Protein AF-A0A974P5A6-F1 (afdb_monomer_lite)

Organism: NCBI:txid2803784

Radius of gyration: 13.39 Å; chains: 1; bounding box: 30×19×35 Å

Secondary structure (DSSP, 8-state):
-GGGGGSSS--HHHHHHHHHHHHHTHHHHHHHHHSTTHHHHHHHHHHHHHHHHTT-TT-S-HHHHHHHHHHHHHHHHHHHHTTSS---HHHHHHHHHHHHHHHH-

pLDDT: mean 82.96, std 11.35, range [49.47, 93.5]

Structure (mmCIF, N/CA/C/O backbone):
data_AF-A0A974P5A6-F1
#
_entry.id   AF-A0A974P5A6-F1
#
loop_
_atom_site.group_PDB
_atom_site.id
_atom_site.type_symbol
_atom_site.label_atom_id
_atom_site.label_alt_id
_atom_site.label_comp_id
_atom_site.label_asym_id
_atom_site.label_entity_id
_atom_site.label_seq_id
_atom_site.pdbx_PDB_ins_code
_atom_site.Cartn_x
_atom_site.Cartn_y
_atom_site.Cartn_z
_atom_site.occupancy
_atom_site.B_iso_or_equiv
_atom_site.auth_seq_id
_atom_site.auth_comp_id
_atom_site.auth_asym_id
_atom_site.auth_atom_id
_atom_site.pdbx_PDB_model_num
ATOM 1 N N . MET A 1 1 ? -2.642 -9.636 -4.533 1.00 56.69 1 MET A N 1
ATOM 2 C CA . MET A 1 1 ? -3.756 -8.785 -4.070 1.00 56.69 1 MET A CA 1
ATOM 3 C C . MET A 1 1 ? -3.442 -7.312 -4.267 1.00 56.69 1 MET A C 1
ATOM 5 O O . MET A 1 1 ? -3.904 -6.779 -5.255 1.00 56.69 1 MET A O 1
ATOM 9 N N . LEU A 1 2 ? -2.609 -6.656 -3.448 1.00 56.56 2 LEU A N 1
ATOM 10 C CA . LEU A 1 2 ? -2.243 -5.245 -3.701 1.00 56.56 2 LEU A CA 1
ATOM 11 C C . LEU A 1 2 ? -1.284 -5.082 -4.897 1.00 56.56 2 LEU A C 1
ATOM 13 O O . LEU A 1 2 ? -1.398 -4.149 -5.679 1.00 56.56 2 LEU A O 1
ATOM 17 N N . ALA A 1 3 ? -0.382 -6.045 -5.096 1.00 56.81 3 ALA A N 1
ATOM 18 C CA . ALA A 1 3 ? 0.516 -6.059 -6.249 1.00 56.81 3 ALA A CA 1
ATOM 19 C C . ALA A 1 3 ? -0.207 -6.303 -7.592 1.00 56.81 3 ALA A C 1
ATOM 21 O O . ALA A 1 3 ? 0.360 -6.023 -8.642 1.00 56.81 3 ALA A O 1
ATOM 22 N N . ASP A 1 4 ? -1.449 -6.805 -7.580 1.00 61.81 4 ASP A N 1
ATOM 23 C CA . ASP A 1 4 ? -2.224 -7.042 -8.810 1.00 61.81 4 ASP A CA 1
ATOM 24 C C . ASP A 1 4 ? -2.744 -5.734 -9.429 1.00 61.81 4 ASP A C 1
ATOM 26 O O . ASP A 1 4 ? -3.132 -5.728 -10.591 1.00 61.81 4 ASP A O 1
ATOM 30 N N . MET A 1 5 ? -2.623 -4.608 -8.712 1.00 60.00 5 MET A N 1
ATOM 31 C CA . MET A 1 5 ? -2.923 -3.257 -9.204 1.00 60.00 5 MET A CA 1
ATOM 32 C C . MET A 1 5 ? -1.985 -2.761 -10.322 1.00 60.00 5 MET A C 1
ATOM 34 O O . MET A 1 5 ? -2.035 -1.594 -10.692 1.00 60.00 5 MET A O 1
ATOM 38 N N . LEU A 1 6 ? -1.125 -3.615 -10.873 1.00 57.31 6 LEU A N 1
ATOM 39 C CA . LEU A 1 6 ? -0.202 -3.289 -11.962 1.00 57.31 6 LEU A CA 1
ATOM 40 C C . LEU A 1 6 ? -0.442 -4.153 -13.219 1.00 57.31 6 LEU A C 1
ATOM 42 O O . LEU A 1 6 ? 0.362 -4.101 -14.144 1.00 57.31 6 LEU A O 1
ATOM 46 N N . GLY A 1 7 ? -1.484 -4.986 -13.285 1.00 54.09 7 GLY A N 1
ATOM 47 C CA . GLY A 1 7 ? -1.743 -5.859 -14.445 1.00 54.09 7 GLY A CA 1
ATOM 48 C C . GLY A 1 7 ? -2.982 -5.439 -15.246 1.00 54.09 7 GLY A C 1
ATOM 49 O O . GLY A 1 7 ? -3.925 -4.983 -14.630 1.00 54.09 7 GLY A O 1
ATOM 50 N N . PRO A 1 8 ? -3.057 -5.657 -16.574 1.00 49.47 8 PRO A N 1
ATOM 51 C CA . PRO A 1 8 ? -4.178 -5.216 -17.427 1.00 49.47 8 PRO A CA 1
ATOM 52 C C . PRO A 1 8 ? -5.542 -5.885 -17.146 1.00 49.47 8 PRO A C 1
ATOM 54 O O . PRO A 1 8 ? -6.543 -5.487 -17.731 1.00 49.47 8 PRO A O 1
ATOM 57 N N . GLN A 1 9 ? -5.601 -6.893 -16.268 1.00 49.97 9 GLN A N 1
ATOM 58 C CA . GLN A 1 9 ? -6.841 -7.508 -15.766 1.00 49.97 9 GLN A CA 1
ATOM 59 C C . GLN A 1 9 ? -7.142 -7.012 -14.343 1.00 49.97 9 GLN A C 1
ATOM 61 O O . GLN A 1 9 ? -7.272 -7.804 -13.408 1.00 49.97 9 GLN A O 1
ATOM 66 N N . HIS A 1 10 ? -7.180 -5.687 -14.173 1.00 58.28 10 HIS A N 1
ATOM 67 C CA . HIS A 1 10 ? -7.566 -5.041 -12.920 1.00 58.28 10 HIS A CA 1
ATOM 68 C C . HIS A 1 10 ? -8.980 -5.458 -12.518 1.00 58.28 10 HIS A C 1
ATOM 70 O O . HIS A 1 10 ? -9.937 -5.228 -13.251 1.00 58.28 10 HIS A O 1
ATOM 76 N N . ASP A 1 11 ? -9.096 -6.063 -11.340 1.00 68.12 11 ASP A N 1
ATOM 77 C CA . ASP A 1 11 ? -10.374 -6.415 -10.731 1.00 68.12 11 ASP A CA 1
ATOM 78 C C . ASP A 1 11 ? -10.609 -5.485 -9.534 1.00 68.12 11 ASP A C 1
ATOM 80 O O . ASP A 1 11 ? -10.219 -5.782 -8.399 1.00 68.12 11 ASP A O 1
ATOM 84 N N . ASP A 1 12 ? -11.184 -4.312 -9.806 1.00 70.75 12 ASP A N 1
ATOM 85 C CA . ASP A 1 12 ? -11.490 -3.298 -8.789 1.00 70.75 12 ASP A CA 1
ATOM 86 C C . ASP A 1 12 ? -12.425 -3.853 -7.702 1.00 70.75 12 ASP A C 1
ATOM 88 O O . ASP A 1 12 ? -12.291 -3.500 -6.528 1.00 70.75 12 ASP A O 1
ATOM 92 N N . ALA A 1 13 ? -13.294 -4.811 -8.050 1.00 78.69 13 ALA A N 1
ATOM 93 C CA . ALA A 1 13 ? -14.144 -5.504 -7.086 1.00 78.69 13 ALA A CA 1
ATOM 94 C C . ALA A 1 13 ? -13.318 -6.363 -6.117 1.00 78.69 13 ALA A C 1
ATOM 96 O O . ALA A 1 13 ? -13.606 -6.415 -4.919 1.00 78.69 13 ALA A O 1
ATOM 97 N N . ARG A 1 14 ? -12.237 -6.990 -6.593 1.00 80.62 14 ARG A N 1
ATOM 98 C CA . ARG A 1 14 ? -11.311 -7.732 -5.728 1.00 80.62 14 ARG A CA 1
ATOM 99 C C . ARG A 1 14 ? -10.514 -6.815 -4.806 1.00 80.62 14 ARG A C 1
ATOM 101 O O . ARG A 1 14 ? -10.266 -7.196 -3.662 1.00 80.62 14 ARG A O 1
ATOM 108 N N . LEU A 1 15 ? -10.091 -5.638 -5.274 1.00 81.88 15 LEU A N 1
ATOM 109 C CA . LEU A 1 15 ? -9.409 -4.660 -4.418 1.00 81.88 15 LEU A CA 1
ATOM 110 C C . LEU A 1 15 ? -10.348 -4.154 -3.319 1.00 81.88 15 LEU A C 1
ATOM 112 O O . LEU A 1 15 ? -9.959 -4.148 -2.150 1.00 81.88 15 LEU A O 1
ATOM 116 N N . LEU A 1 16 ? -11.583 -3.806 -3.684 1.00 86.12 16 LEU A N 1
ATOM 117 C CA . LEU A 1 16 ? -12.616 -3.401 -2.738 1.00 86.12 16 LEU A CA 1
ATOM 118 C C . LEU A 1 16 ? -12.861 -4.481 -1.678 1.00 86.12 16 LEU A C 1
ATOM 120 O O . LEU A 1 16 ? -12.752 -4.185 -0.493 1.00 86.12 16 LEU A O 1
ATOM 124 N N . ALA A 1 17 ? -13.071 -5.736 -2.085 1.00 85.56 17 ALA A N 1
ATOM 125 C CA . ALA A 1 17 ? -13.309 -6.845 -1.157 1.00 85.56 17 ALA A CA 1
ATOM 126 C C . ALA A 1 17 ? -12.166 -7.029 -0.139 1.00 85.56 17 ALA A C 1
ATOM 128 O O . ALA A 1 17 ? -12.390 -7.359 1.025 1.00 85.56 17 ALA A O 1
ATOM 129 N N . VAL A 1 18 ? -10.915 -6.790 -0.551 1.00 86.50 18 VAL A N 1
ATOM 130 C CA . VAL A 1 18 ? -9.754 -6.832 0.356 1.00 86.50 18 VAL A CA 1
ATOM 131 C C . VAL A 1 18 ? -9.777 -5.672 1.349 1.00 86.50 18 VAL A C 1
ATOM 133 O O . VAL A 1 18 ? -9.497 -5.865 2.533 1.00 86.50 18 VAL A O 1
ATOM 136 N N . VAL A 1 19 ? -10.098 -4.467 0.881 1.00 87.38 19 VAL A N 1
ATOM 137 C CA . VAL A 1 19 ? -10.185 -3.270 1.726 1.00 87.38 19 VAL A CA 1
ATOM 138 C C . VAL A 1 19 ? -11.338 -3.394 2.730 1.00 87.38 19 VAL A C 1
ATOM 140 O O . VAL A 1 19 ? -11.151 -3.099 3.912 1.00 87.38 19 VAL A O 1
ATOM 143 N N . GLU A 1 20 ? -12.490 -3.909 2.302 1.00 90.00 20 GLU A N 1
ATOM 144 C CA . GLU A 1 20 ? -13.631 -4.237 3.165 1.00 90.00 20 GLU A CA 1
ATOM 145 C C . GLU A 1 20 ? -13.251 -5.271 4.223 1.00 90.00 20 GLU A C 1
ATOM 147 O O . GLU A 1 20 ? -13.479 -5.047 5.412 1.00 90.00 20 GLU A O 1
ATOM 152 N N . HIS A 1 21 ? -12.557 -6.341 3.831 1.00 87.06 21 HIS A N 1
ATOM 153 C CA . HIS A 1 21 ? -12.086 -7.348 4.776 1.00 87.06 21 HIS A CA 1
ATOM 154 C C . HIS A 1 21 ? -11.163 -6.755 5.856 1.00 87.06 21 HIS A C 1
ATOM 156 O O . HIS A 1 21 ? -11.264 -7.114 7.034 1.00 87.06 21 HIS A 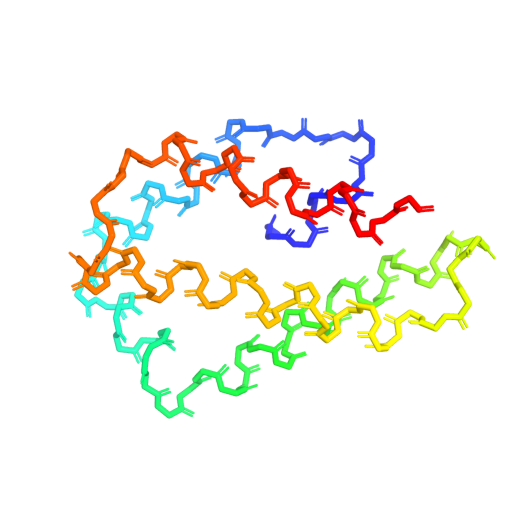O 1
ATOM 162 N N . PHE A 1 22 ? -10.275 -5.821 5.495 1.00 86.31 22 PHE A N 1
ATOM 163 C CA . PHE A 1 22 ? -9.442 -5.127 6.481 1.00 86.31 22 PHE A CA 1
ATOM 164 C C . PHE A 1 22 ? -10.253 -4.235 7.419 1.00 86.31 22 PHE A C 1
ATOM 166 O O . PHE A 1 22 ? -9.921 -4.159 8.602 1.00 86.31 22 PHE A O 1
ATOM 173 N N . TRP A 1 23 ? -11.310 -3.594 6.923 1.00 87.06 23 TRP A N 1
ATOM 174 C CA . TRP A 1 23 ? -12.208 -2.785 7.742 1.00 87.06 23 TRP A CA 1
ATOM 175 C C . TRP A 1 23 ? -12.993 -3.628 8.750 1.00 87.06 23 TRP A C 1
ATOM 177 O O . TRP A 1 23 ? -13.007 -3.319 9.944 1.00 87.06 23 TRP A O 1
ATOM 187 N N . GLU A 1 24 ? -13.580 -4.734 8.293 1.00 89.50 24 GLU A N 1
ATOM 188 C CA . GLU A 1 24 ? -14.279 -5.704 9.142 1.00 89.50 24 GLU A CA 1
ATOM 189 C C . GLU A 1 24 ? -13.355 -6.250 10.238 1.00 89.50 24 GLU A C 1
ATOM 191 O O . GLU A 1 24 ? -13.749 -6.399 11.396 1.00 89.50 24 GLU A O 1
ATOM 196 N N . ASN A 1 25 ? -12.080 -6.457 9.899 1.00 87.06 25 ASN A N 1
ATOM 197 C CA . ASN A 1 25 ? -11.056 -6.973 10.800 1.00 87.06 25 ASN A CA 1
ATOM 198 C C . ASN A 1 25 ? -10.144 -5.877 11.372 1.00 87.06 25 ASN A C 1
ATOM 200 O O . ASN A 1 25 ? -9.029 -6.176 11.807 1.00 87.06 25 ASN A O 1
ATOM 204 N N . ARG A 1 26 ? -10.595 -4.613 11.438 1.00 82.88 26 ARG A N 1
ATOM 205 C CA . ARG A 1 26 ? -9.736 -3.447 11.751 1.00 82.88 26 ARG A CA 1
ATOM 206 C C . ARG A 1 26 ? -8.929 -3.560 13.040 1.00 82.88 26 ARG A C 1
ATOM 208 O O . ARG A 1 26 ? -7.838 -3.008 13.134 1.00 82.88 26 ARG A O 1
ATOM 215 N N . ARG A 1 27 ? -9.426 -4.292 14.044 1.00 79.81 27 ARG A N 1
ATOM 216 C CA . ARG A 1 27 ? -8.692 -4.517 15.301 1.00 79.81 27 ARG A CA 1
ATOM 217 C C . ARG A 1 27 ? -7.441 -5.371 15.077 1.00 79.81 27 ARG A C 1
ATOM 219 O O . ARG A 1 27 ? -6.393 -5.070 15.634 1.00 79.81 27 ARG A O 1
ATOM 226 N N . VAL A 1 28 ? -7.553 -6.406 14.246 1.00 78.06 28 VAL A N 1
ATOM 227 C CA . VAL A 1 28 ? -6.435 -7.265 13.828 1.00 78.06 28 VAL A CA 1
ATOM 228 C C . VAL A 1 28 ? -5.571 -6.536 12.799 1.00 78.06 28 VAL A C 1
ATOM 230 O O . VAL A 1 28 ? -4.348 -6.535 12.917 1.00 78.06 28 VAL A O 1
ATOM 233 N N . GLY A 1 29 ? -6.203 -5.840 11.850 1.00 75.94 29 GLY A N 1
ATOM 234 C CA . GLY A 1 29 ? -5.532 -4.990 10.871 1.00 75.94 29 GLY A CA 1
ATOM 235 C C . GLY A 1 29 ? -4.602 -3.975 11.536 1.00 75.94 29 GLY A C 1
ATOM 236 O O . GLY A 1 29 ? -3.422 -3.928 11.211 1.00 75.94 29 GLY A O 1
ATOM 237 N N . ASN A 1 30 ? -5.066 -3.240 12.548 1.00 78.19 30 ASN A N 1
ATOM 238 C CA . ASN A 1 30 ? -4.225 -2.276 13.262 1.00 78.19 30 ASN A CA 1
ATOM 239 C C . ASN A 1 30 ? -2.975 -2.908 13.885 1.00 78.19 30 ASN A C 1
ATOM 241 O O . ASN A 1 30 ? -1.899 -2.324 13.806 1.00 78.19 30 ASN A O 1
ATOM 245 N N . VAL A 1 31 ? -3.068 -4.118 14.439 1.00 78.94 31 VAL A N 1
ATOM 246 C CA . VAL A 1 31 ? -1.890 -4.815 14.982 1.00 78.94 31 VAL A CA 1
ATOM 247 C C . VAL A 1 31 ? -0.894 -5.165 13.873 1.00 78.94 31 VAL A C 1
ATOM 249 O O . VAL A 1 31 ? 0.309 -4.997 14.053 1.00 78.94 31 VAL A O 1
ATOM 252 N N . LEU A 1 32 ? -1.377 -5.605 12.711 1.00 75.06 32 LEU A N 1
ATOM 253 C CA . LEU A 1 32 ? -0.521 -5.987 11.587 1.00 75.06 32 LEU A CA 1
ATOM 254 C C . LEU A 1 32 ? 0.125 -4.775 10.897 1.00 75.06 32 LEU A C 1
ATOM 256 O O . LEU A 1 32 ? 1.315 -4.814 10.573 1.00 75.06 32 LEU A O 1
ATOM 260 N N . PHE A 1 33 ? -0.651 -3.707 10.689 1.00 77.88 33 PHE A N 1
ATOM 261 C CA . PHE A 1 33 ? -0.266 -2.526 9.912 1.00 77.88 33 PHE A CA 1
ATOM 262 C C . PHE A 1 33 ? 0.402 -1.419 10.739 1.00 77.88 33 PHE A C 1
ATOM 264 O O . PHE A 1 33 ? 1.150 -0.633 10.160 1.00 77.88 33 PHE A O 1
ATOM 271 N N . ALA A 1 34 ? 0.187 -1.361 12.057 1.00 74.69 34 ALA A N 1
ATOM 272 C CA . ALA A 1 34 ? 0.835 -0.397 12.958 1.00 74.69 34 ALA A CA 1
ATOM 273 C C . ALA A 1 34 ? 1.832 -1.047 13.938 1.00 74.69 34 ALA A C 1
ATOM 275 O O . ALA A 1 34 ? 2.566 -0.343 14.628 1.00 74.69 34 ALA A O 1
ATOM 276 N N . GLY A 1 35 ? 1.878 -2.380 14.002 1.00 77.81 35 GLY A N 1
ATOM 277 C CA . GLY A 1 35 ? 2.761 -3.124 14.896 1.00 77.81 35 GLY A CA 1
ATOM 278 C C . GLY A 1 35 ? 4.140 -3.468 14.311 1.00 77.81 35 GLY A C 1
ATOM 279 O O . GLY A 1 35 ? 4.482 -3.085 13.187 1.00 77.81 35 GLY A O 1
ATOM 280 N N . PRO A 1 36 ? 4.949 -4.248 15.053 1.00 80.81 36 PRO A N 1
ATOM 281 C CA . PRO A 1 36 ? 6.328 -4.595 14.685 1.00 80.81 36 PRO A CA 1
ATOM 282 C C . PRO A 1 36 ? 6.437 -5.448 13.412 1.00 80.81 36 PRO A C 1
ATOM 284 O O . PRO A 1 36 ? 7.515 -5.568 12.838 1.00 80.81 36 PRO A O 1
ATOM 287 N N . THR A 1 37 ? 5.330 -6.021 12.937 1.00 83.25 37 THR A N 1
ATOM 288 C CA . THR A 1 37 ? 5.250 -6.778 11.679 1.00 83.25 37 THR A CA 1
ATOM 289 C C . THR A 1 37 ? 5.245 -5.888 10.437 1.00 83.25 37 THR A C 1
ATOM 291 O O . THR A 1 37 ? 5.508 -6.373 9.336 1.00 83.25 37 THR A O 1
ATOM 294 N N . ARG A 1 38 ? 4.976 -4.585 10.587 1.00 84.19 38 ARG A N 1
ATOM 295 C CA . ARG A 1 38 ? 4.838 -3.638 9.474 1.00 84.19 38 ARG A CA 1
ATOM 296 C C . ARG A 1 38 ? 6.041 -3.624 8.515 1.00 84.19 38 ARG A C 1
ATOM 298 O O . ARG A 1 38 ? 5.801 -3.678 7.308 1.00 84.19 38 ARG A O 1
ATOM 305 N N . PRO A 1 39 ? 7.314 -3.595 8.968 1.00 87.31 39 PRO A N 1
ATOM 306 C CA . PRO A 1 39 ? 8.460 -3.600 8.056 1.00 87.31 39 PRO A CA 1
ATOM 307 C C . PRO A 1 39 ? 8.557 -4.887 7.231 1.00 87.31 39 PRO A C 1
ATOM 309 O O . PRO A 1 39 ? 8.914 -4.838 6.056 1.00 87.31 39 PRO A O 1
ATOM 312 N N . LEU A 1 40 ? 8.200 -6.033 7.823 1.00 89.06 40 LEU A N 1
ATOM 313 C CA . LEU A 1 40 ? 8.181 -7.315 7.120 1.00 89.06 40 LEU A CA 1
ATOM 314 C C . LEU A 1 40 ? 7.099 -7.322 6.037 1.00 89.06 40 LEU 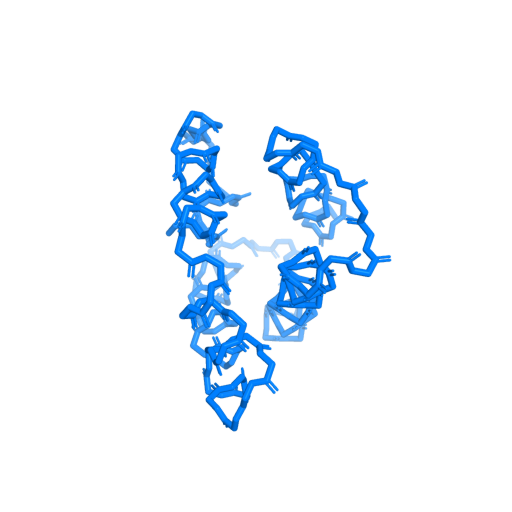A C 1
ATOM 316 O O . LEU A 1 40 ? 7.391 -7.665 4.897 1.00 89.06 40 LEU A O 1
ATOM 320 N N . LEU A 1 41 ? 5.883 -6.877 6.367 1.00 87.69 41 LEU A N 1
ATOM 321 C CA . LEU A 1 41 ? 4.782 -6.774 5.404 1.00 87.69 41 LEU A CA 1
ATOM 322 C C . LEU A 1 41 ? 5.119 -5.828 4.248 1.00 87.69 41 LEU A C 1
ATOM 324 O O . LEU A 1 41 ? 4.913 -6.185 3.089 1.00 87.69 41 LEU A O 1
ATOM 328 N N . ALA A 1 42 ? 5.698 -4.662 4.550 1.00 90.06 42 ALA A N 1
ATOM 329 C CA . ALA A 1 42 ? 6.143 -3.711 3.536 1.00 90.06 42 ALA A CA 1
ATOM 330 C C . ALA A 1 42 ? 7.219 -4.320 2.622 1.00 90.06 42 ALA A C 1
ATOM 332 O O . ALA A 1 42 ? 7.134 -4.184 1.405 1.00 90.06 42 ALA A O 1
ATOM 333 N N . LYS A 1 43 ? 8.192 -5.049 3.186 1.00 92.12 43 LYS A N 1
ATOM 334 C CA . LYS A 1 43 ? 9.233 -5.740 2.412 1.00 92.12 43 LYS A CA 1
ATOM 335 C C . LYS A 1 43 ? 8.655 -6.841 1.521 1.00 92.12 43 LYS A C 1
ATOM 337 O O . LYS A 1 43 ? 9.040 -6.948 0.360 1.00 92.12 43 LYS A O 1
ATOM 342 N N . THR A 1 44 ? 7.727 -7.646 2.037 1.00 92.00 44 THR A N 1
ATOM 343 C CA . THR A 1 44 ? 7.059 -8.699 1.260 1.00 92.00 44 THR A CA 1
ATOM 344 C C . THR A 1 44 ? 6.243 -8.106 0.115 1.00 92.00 44 THR A C 1
ATOM 346 O O . THR A 1 44 ? 6.346 -8.571 -1.019 1.00 92.00 44 THR A O 1
ATOM 349 N N . LEU A 1 45 ? 5.469 -7.054 0.387 1.00 90.00 45 LEU A N 1
ATOM 350 C CA . LEU A 1 45 ? 4.692 -6.344 -0.625 1.00 90.00 45 LEU A CA 1
ATOM 351 C C . LEU A 1 45 ? 5.597 -5.719 -1.694 1.00 90.00 45 LEU A C 1
ATOM 353 O O . LEU A 1 45 ? 5.337 -5.901 -2.882 1.00 90.00 45 LEU A O 1
ATOM 357 N N . ALA A 1 46 ? 6.694 -5.075 -1.286 1.00 93.50 46 ALA A N 1
ATOM 358 C CA . ALA A 1 46 ? 7.694 -4.544 -2.204 1.00 93.50 46 ALA A CA 1
ATOM 359 C C . ALA A 1 46 ? 8.275 -5.651 -3.097 1.00 93.50 46 ALA A C 1
ATOM 361 O O . ALA A 1 46 ? 8.309 -5.486 -4.307 1.00 93.50 46 ALA A O 1
ATOM 362 N N . GLY A 1 47 ? 8.628 -6.820 -2.556 1.00 92.56 47 GLY A N 1
ATOM 363 C CA . GLY A 1 47 ? 9.121 -7.936 -3.374 1.00 92.56 47 GLY A CA 1
ATOM 364 C C . GLY A 1 47 ? 8.115 -8.417 -4.433 1.00 92.56 47 GLY A C 1
ATOM 365 O O . GLY A 1 47 ? 8.492 -8.706 -5.568 1.00 92.56 47 GLY A O 1
ATOM 366 N N . LEU A 1 48 ? 6.820 -8.460 -4.095 1.00 89.56 48 LEU A N 1
ATOM 367 C CA . LEU A 1 48 ? 5.757 -8.836 -5.039 1.00 89.56 48 LEU A CA 1
ATOM 368 C C . LEU A 1 48 ? 5.533 -7.786 -6.135 1.00 89.56 48 LEU A C 1
ATOM 370 O O . LEU A 1 48 ? 5.227 -8.148 -7.275 1.00 89.56 48 LEU A O 1
ATOM 374 N N . ILE A 1 49 ? 5.641 -6.505 -5.784 1.00 89.38 49 ILE A N 1
ATOM 375 C CA . ILE A 1 49 ? 5.537 -5.388 -6.725 1.00 89.38 49 ILE A CA 1
ATOM 376 C C . ILE A 1 49 ? 6.765 -5.368 -7.637 1.00 89.38 49 ILE A C 1
ATOM 378 O O . ILE A 1 49 ? 6.618 -5.330 -8.854 1.00 89.38 49 ILE A O 1
ATOM 382 N N . GLU A 1 50 ? 7.967 -5.487 -7.074 1.00 92.69 50 GLU A N 1
ATOM 383 C CA . GLU A 1 50 ? 9.228 -5.506 -7.815 1.00 92.69 50 GLU A CA 1
ATOM 384 C C . GLU A 1 50 ? 9.242 -6.623 -8.862 1.00 92.69 50 GLU A C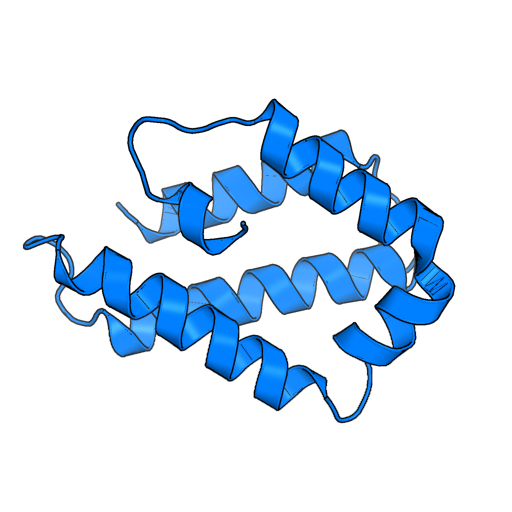 1
ATOM 386 O O . GLU A 1 50 ? 9.606 -6.383 -10.010 1.00 92.69 50 GLU A O 1
ATOM 391 N N . ALA A 1 51 ? 8.784 -7.828 -8.506 1.00 90.31 51 ALA A N 1
ATOM 392 C CA . ALA A 1 51 ? 8.693 -8.947 -9.442 1.00 90.31 51 ALA A CA 1
ATOM 393 C C . ALA A 1 51 ? 7.830 -8.629 -10.679 1.00 90.31 51 ALA A C 1
ATOM 395 O O . ALA A 1 51 ? 8.143 -9.096 -11.770 1.00 90.31 51 ALA A O 1
ATOM 396 N N . ARG A 1 52 ? 6.777 -7.814 -10.521 1.00 85.44 52 ARG A N 1
ATOM 397 C CA . ARG A 1 52 ? 5.923 -7.348 -11.627 1.00 85.44 52 ARG A CA 1
ATOM 398 C C . ARG A 1 52 ? 6.555 -6.184 -12.383 1.00 85.44 52 ARG A C 1
ATOM 400 O O . ARG A 1 52 ? 6.492 -6.143 -13.601 1.00 85.44 52 ARG A O 1
ATOM 407 N N . LEU A 1 53 ? 7.196 -5.254 -11.683 1.00 87.31 53 LEU A N 1
ATOM 408 C CA . LEU A 1 53 ? 7.889 -4.130 -12.314 1.00 87.31 53 LEU A CA 1
ATOM 409 C C . LEU A 1 53 ? 9.093 -4.584 -13.150 1.00 87.31 53 LEU A C 1
ATOM 411 O O . LEU A 1 53 ? 9.400 -3.965 -14.157 1.00 87.31 53 LEU A O 1
ATOM 415 N N . ARG A 1 54 ? 9.750 -5.695 -12.800 1.00 89.88 54 ARG A N 1
ATOM 416 C CA . ARG A 1 54 ? 10.843 -6.262 -13.610 1.00 89.88 54 ARG A CA 1
ATOM 417 C C . ARG A 1 54 ? 10.404 -6.731 -14.999 1.00 89.88 54 ARG A C 1
ATOM 419 O O . ARG A 1 54 ? 11.257 -6.877 -15.866 1.00 89.88 54 ARG A O 1
ATOM 426 N N . THR A 1 55 ? 9.111 -6.970 -15.230 1.00 87.06 55 THR A N 1
ATOM 427 C CA . THR A 1 55 ? 8.599 -7.325 -16.565 1.00 87.06 55 THR A CA 1
ATOM 428 C C . THR A 1 55 ? 8.309 -6.098 -17.431 1.00 87.06 55 THR A C 1
ATOM 430 O O . THR A 1 55 ? 7.847 -6.254 -18.558 1.00 87.06 55 THR A O 1
ATOM 433 N N . ARG A 1 56 ? 8.538 -4.890 -16.905 1.00 84.94 56 ARG A N 1
ATOM 434 C CA . ARG A 1 56 ? 8.246 -3.611 -17.548 1.00 84.94 56 ARG A CA 1
ATOM 435 C C . ARG A 1 56 ? 9.549 -2.907 -17.951 1.00 84.94 56 ARG A C 1
ATOM 437 O O . ARG A 1 56 ? 10.264 -2.427 -17.069 1.00 84.94 56 ARG A O 1
ATOM 444 N N . PRO A 1 57 ? 9.905 -2.873 -19.247 1.00 84.38 57 PRO A N 1
ATOM 445 C CA . PRO A 1 57 ? 11.187 -2.334 -19.707 1.00 84.38 57 PRO A CA 1
ATOM 446 C C . PRO A 1 57 ? 11.354 -0.824 -19.468 1.00 84.38 57 PRO A C 1
ATOM 448 O O . PRO A 1 57 ? 12.479 -0.333 -19.442 1.00 84.38 57 PRO A O 1
ATOM 451 N N . GLU A 1 58 ? 10.261 -0.087 -19.277 1.00 86.75 58 GLU A N 1
ATOM 452 C CA . GLU A 1 58 ? 10.248 1.348 -18.991 1.00 86.75 58 GLU A CA 1
ATOM 453 C C . GLU A 1 58 ? 10.700 1.701 -17.561 1.00 86.75 58 GLU A C 1
ATOM 455 O O . GLU A 1 58 ? 11.086 2.838 -17.288 1.00 86.75 58 GLU A O 1
ATOM 460 N N . VAL A 1 59 ? 10.712 0.732 -16.638 1.00 86.25 59 VAL A N 1
ATOM 461 C CA . VAL A 1 59 ? 11.023 0.969 -15.223 1.00 86.25 59 VAL A CA 1
ATOM 462 C C . VAL A 1 59 ? 12.526 0.830 -14.966 1.00 86.25 59 VAL A C 1
ATOM 464 O O . VAL A 1 59 ? 13.055 -0.273 -14.843 1.00 86.25 59 VAL A O 1
ATOM 467 N N . GLN A 1 60 ? 13.227 1.956 -14.803 1.00 86.00 60 GLN A N 1
ATOM 468 C CA . GLN A 1 60 ? 14.689 1.970 -14.616 1.00 86.00 60 GLN A CA 1
ATOM 469 C C . GLN A 1 60 ? 15.168 1.435 -13.253 1.00 86.00 60 GLN A C 1
ATOM 471 O O . GLN A 1 60 ? 16.280 0.921 -13.151 1.00 86.00 60 GLN A O 1
ATOM 476 N N . ASN A 1 61 ? 14.356 1.544 -12.192 1.00 90.69 61 ASN A N 1
ATOM 477 C CA . ASN A 1 61 ? 14.706 1.043 -10.855 1.00 90.69 61 ASN A CA 1
ATOM 478 C C . ASN A 1 61 ? 13.509 0.352 -10.171 1.00 90.69 61 ASN A C 1
ATOM 480 O O . ASN A 1 61 ? 12.860 0.941 -9.299 1.00 90.69 61 ASN A O 1
ATOM 484 N N . PRO A 1 62 ? 13.208 -0.906 -10.551 1.00 90.06 62 PRO A N 1
ATOM 485 C CA . PRO A 1 62 ? 12.052 -1.644 -10.044 1.00 90.06 62 PRO A CA 1
ATOM 486 C C . PRO A 1 62 ? 12.034 -1.789 -8.520 1.00 90.06 62 PRO A C 1
ATOM 488 O O . PRO A 1 62 ? 10.967 -1.733 -7.915 1.00 90.06 62 PRO A O 1
ATOM 491 N N . GLY A 1 63 ? 13.203 -1.954 -7.891 1.00 92.88 63 GLY A N 1
ATOM 492 C CA . GLY A 1 63 ? 13.313 -2.143 -6.444 1.00 92.88 63 GLY A CA 1
ATOM 493 C C . GLY A 1 63 ? 12.966 -0.882 -5.654 1.00 92.88 63 GLY A C 1
ATOM 494 O O . GLY A 1 63 ? 12.184 -0.943 -4.703 1.00 92.88 63 GLY A O 1
ATOM 495 N N . LEU A 1 64 ? 13.493 0.275 -6.069 1.00 92.19 64 LEU A N 1
ATOM 496 C CA . LEU A 1 64 ? 13.177 1.552 -5.425 1.00 92.19 64 LEU A CA 1
ATOM 497 C C . LEU A 1 64 ? 11.700 1.921 -5.609 1.00 92.19 64 LEU A C 1
ATOM 499 O O . LEU A 1 64 ? 11.042 2.329 -4.651 1.00 92.19 64 LEU A O 1
ATOM 503 N N . LEU A 1 65 ? 11.170 1.719 -6.818 1.00 90.25 65 LEU A N 1
ATOM 504 C CA . LEU A 1 65 ? 9.769 1.988 -7.127 1.00 90.25 65 LEU A CA 1
ATOM 505 C C . LEU A 1 65 ? 8.828 1.084 -6.322 1.00 90.25 65 LEU A C 1
ATOM 507 O O . LEU A 1 65 ? 7.849 1.548 -5.739 1.00 90.25 65 LEU A O 1
ATOM 511 N N . ALA A 1 66 ? 9.166 -0.200 -6.208 1.00 91.25 66 ALA A N 1
ATOM 512 C CA . ALA A 1 66 ? 8.402 -1.144 -5.408 1.00 91.25 66 ALA A CA 1
ATOM 513 C C . ALA A 1 66 ? 8.390 -0.797 -3.916 1.00 91.25 66 ALA A C 1
ATOM 515 O O . ALA A 1 66 ? 7.352 -0.926 -3.264 1.00 91.25 66 ALA A O 1
ATOM 516 N N . ALA A 1 67 ? 9.524 -0.346 -3.372 1.00 92.81 67 ALA A N 1
ATOM 517 C CA . ALA A 1 67 ? 9.610 0.097 -1.985 1.00 92.81 67 ALA A CA 1
ATOM 518 C C . ALA A 1 67 ? 8.740 1.340 -1.727 1.00 92.81 67 ALA A C 1
ATOM 520 O O . ALA A 1 67 ? 8.047 1.395 -0.709 1.00 92.81 67 ALA A O 1
ATOM 521 N N . GLN A 1 68 ? 8.732 2.303 -2.656 1.00 91.94 68 GLN A N 1
ATOM 522 C CA . GLN A 1 68 ? 7.887 3.497 -2.575 1.00 91.94 68 GLN A CA 1
ATOM 523 C C . GLN A 1 68 ? 6.395 3.126 -2.606 1.00 91.94 68 GLN A C 1
ATOM 525 O O . GLN A 1 68 ? 5.650 3.542 -1.714 1.00 91.94 68 GLN A O 1
ATOM 530 N N . LEU A 1 69 ? 5.985 2.274 -3.552 1.00 90.69 69 LEU A N 1
ATOM 531 C CA . LEU A 1 69 ? 4.600 1.821 -3.695 1.00 90.69 69 LEU A CA 1
ATOM 532 C C . LEU A 1 69 ? 4.124 1.074 -2.448 1.00 90.69 69 LEU A C 1
ATOM 534 O O . LEU A 1 69 ? 3.094 1.415 -1.866 1.00 90.69 69 LEU A O 1
ATOM 538 N N . ALA A 1 70 ? 4.901 0.091 -1.989 1.00 91.50 70 ALA A N 1
ATOM 539 C CA . ALA A 1 70 ? 4.574 -0.671 -0.790 1.00 91.50 70 ALA A CA 1
ATOM 540 C C . ALA A 1 70 ? 4.497 0.232 0.450 1.00 91.50 70 ALA A C 1
ATOM 542 O O . ALA A 1 70 ? 3.571 0.108 1.251 1.00 91.50 70 ALA A O 1
ATOM 543 N N . GLY A 1 71 ? 5.439 1.166 0.605 1.00 92.00 71 GLY A N 1
ATOM 544 C CA . GLY A 1 71 ? 5.448 2.121 1.710 1.00 92.00 71 GLY A CA 1
ATOM 545 C C . GLY A 1 71 ? 4.205 3.014 1.731 1.00 92.00 71 GLY A C 1
ATOM 546 O O . GLY A 1 71 ? 3.585 3.166 2.787 1.00 92.00 71 GLY A O 1
ATOM 547 N N . GLY A 1 72 ? 3.813 3.551 0.572 1.00 91.19 72 GLY A N 1
ATOM 548 C CA . GLY A 1 72 ? 2.617 4.379 0.415 1.00 91.19 72 GLY A CA 1
ATOM 549 C C . GLY A 1 72 ? 1.327 3.620 0.729 1.00 91.19 72 GLY A C 1
ATOM 550 O O . GLY A 1 72 ? 0.524 4.086 1.538 1.00 91.19 72 GLY A O 1
ATOM 551 N N . GLN A 1 73 ? 1.167 2.413 0.174 1.00 90.12 73 GLN A N 1
ATOM 552 C CA . GLN A 1 73 ? 0.000 1.557 0.426 1.00 90.12 73 GLN A CA 1
ATOM 553 C C . GLN A 1 73 ? -0.128 1.197 1.915 1.00 90.12 73 GLN A C 1
ATOM 555 O O . GLN A 1 73 ? -1.208 1.308 2.496 1.00 90.12 73 GLN A O 1
ATOM 560 N N . MET A 1 74 ? 0.985 0.833 2.563 1.00 90.31 74 MET A N 1
ATOM 561 C CA . MET A 1 74 ? 1.009 0.529 3.998 1.00 90.31 74 MET A CA 1
ATOM 562 C C . MET A 1 74 ? 0.693 1.757 4.855 1.00 90.31 74 MET A C 1
ATOM 564 O O . MET A 1 74 ? -0.004 1.634 5.860 1.00 90.31 74 MET A O 1
ATOM 568 N N . GLY A 1 75 ? 1.207 2.934 4.483 1.00 91.25 75 GLY A N 1
ATOM 569 C CA . GLY A 1 75 ? 0.911 4.196 5.161 1.00 91.25 75 GLY A CA 1
ATOM 570 C C . GLY A 1 75 ? -0.579 4.522 5.119 1.00 91.25 75 GLY A C 1
ATOM 571 O O . GLY A 1 75 ? -1.196 4.697 6.168 1.00 91.25 75 GLY A O 1
ATOM 572 N N . LEU A 1 76 ? -1.164 4.505 3.921 1.00 91.62 76 LEU A N 1
ATOM 573 C CA . LEU A 1 76 ? -2.577 4.793 3.701 1.00 91.62 76 LEU A CA 1
ATOM 574 C C . LEU A 1 76 ? -3.491 3.847 4.493 1.00 91.62 76 LEU A C 1
ATOM 576 O O . LEU A 1 76 ? -4.348 4.313 5.245 1.00 91.62 76 LEU A O 1
ATOM 580 N N . LEU A 1 77 ? -3.259 2.532 4.398 1.00 90.25 77 LEU A N 1
ATOM 581 C CA . LEU A 1 77 ? -4.037 1.535 5.140 1.00 90.25 77 LEU A CA 1
ATOM 582 C C . LEU A 1 77 ? -3.895 1.708 6.657 1.00 90.25 77 LEU A C 1
ATOM 584 O O . LEU A 1 77 ? -4.890 1.629 7.372 1.00 90.25 77 LEU A O 1
ATOM 588 N N . SER A 1 78 ? -2.687 1.987 7.160 1.00 90.00 78 SER A N 1
ATOM 589 C CA . SER A 1 78 ? -2.474 2.188 8.600 1.00 90.00 78 SER A CA 1
ATOM 590 C C . SER A 1 78 ? -3.203 3.423 9.140 1.00 90.00 78 SER A C 1
ATOM 592 O O . SER A 1 78 ? -3.853 3.337 10.180 1.00 90.00 78 SER A O 1
ATOM 594 N N . THR A 1 79 ? -3.168 4.546 8.416 1.00 91.31 79 THR A N 1
ATOM 595 C CA . THR A 1 79 ? -3.860 5.785 8.805 1.00 91.31 79 THR A CA 1
ATOM 596 C C . THR A 1 79 ? -5.376 5.600 8.803 1.00 91.31 79 THR A C 1
ATOM 598 O O . THR A 1 79 ? -6.060 6.052 9.725 1.00 91.31 79 THR A O 1
ATOM 601 N N . TRP A 1 80 ? -5.905 4.910 7.791 1.00 92.25 80 TRP A N 1
ATOM 602 C CA . TRP A 1 80 ? -7.336 4.645 7.677 1.00 92.25 80 TRP A CA 1
ATOM 603 C C . TRP A 1 80 ? -7.842 3.671 8.752 1.00 92.25 80 TRP A C 1
ATOM 605 O O . TRP A 1 80 ? -8.813 3.974 9.445 1.00 92.25 80 TRP A O 1
ATOM 615 N N . LEU A 1 81 ? -7.156 2.542 8.971 1.00 89.75 81 LEU A N 1
ATOM 616 C CA . LEU A 1 81 ? -7.548 1.543 9.978 1.00 89.75 81 LEU A CA 1
ATOM 617 C C . LEU A 1 81 ? -7.439 2.068 11.416 1.00 89.75 81 LEU A C 1
ATOM 619 O O . LEU A 1 81 ? -8.228 1.670 12.279 1.00 89.75 81 LEU A O 1
ATOM 623 N N . ALA A 1 82 ? -6.509 2.991 11.675 1.00 89.12 82 ALA A N 1
ATOM 624 C CA . ALA A 1 82 ? -6.395 3.680 12.958 1.00 89.12 82 ALA A CA 1
ATOM 625 C C . ALA A 1 82 ? -7.537 4.686 13.206 1.00 89.12 82 ALA A C 1
ATOM 627 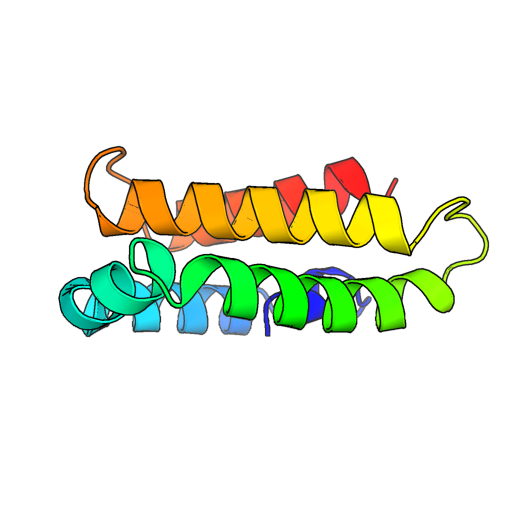O O . ALA A 1 82 ? -7.664 5.206 14.313 1.00 89.12 82 ALA A O 1
ATOM 628 N N . GLY A 1 83 ? -8.364 4.974 12.195 1.00 88.12 83 GLY A N 1
ATOM 629 C CA . GLY A 1 83 ? -9.436 5.967 12.267 1.00 88.12 83 GLY A CA 1
ATOM 630 C C . GLY A 1 83 ? -8.947 7.417 12.209 1.00 88.12 83 GLY A C 1
ATOM 631 O O . GLY A 1 83 ? -9.741 8.326 12.431 1.00 88.12 83 GLY A O 1
ATOM 632 N N . ALA A 1 84 ? -7.666 7.650 11.902 1.00 88.56 84 ALA A N 1
ATOM 633 C CA . ALA A 1 84 ? -7.085 8.992 11.830 1.00 88.56 84 ALA A CA 1
ATOM 634 C C . ALA A 1 84 ? -7.548 9.779 10.588 1.00 88.56 84 ALA A C 1
ATOM 636 O O . ALA A 1 84 ? -7.511 11.006 10.590 1.00 88.56 84 ALA A O 1
ATOM 637 N N . ALA A 1 85 ? -8.008 9.081 9.546 1.00 89.25 85 ALA A N 1
ATOM 638 C CA . ALA A 1 85 ? -8.619 9.669 8.356 1.00 89.25 85 ALA A CA 1
ATOM 639 C C . ALA A 1 85 ? -9.885 8.877 7.974 1.00 89.25 85 ALA A C 1
ATOM 641 O O . ALA A 1 85 ? -9.770 7.811 7.365 1.00 89.25 85 ALA A O 1
ATOM 642 N N . PRO A 1 86 ? -11.092 9.345 8.347 1.00 89.50 86 PRO A N 1
ATOM 643 C CA . PRO A 1 86 ? -12.341 8.676 7.992 1.00 89.50 86 PRO A CA 1
ATOM 644 C C . PRO A 1 86 ? -12.568 8.683 6.476 1.00 89.50 86 PRO A C 1
ATOM 646 O O . PRO A 1 86 ? -12.600 9.740 5.851 1.00 89.50 86 PRO A O 1
ATOM 649 N N . ALA A 1 87 ? -12.756 7.502 5.893 1.00 93.19 87 ALA A N 1
ATOM 650 C CA . ALA A 1 87 ? -13.064 7.312 4.478 1.00 93.19 87 ALA A CA 1
ATOM 651 C C . ALA A 1 87 ? -13.862 6.013 4.291 1.00 93.19 87 ALA A C 1
ATOM 653 O O . ALA A 1 87 ? -13.772 5.108 5.127 1.00 93.19 87 ALA A O 1
ATOM 654 N N . SER A 1 88 ? -14.636 5.908 3.208 1.00 92.44 88 SER A N 1
ATOM 655 C CA . SER A 1 88 ? -15.289 4.647 2.844 1.00 92.44 88 SER A CA 1
ATOM 656 C C . SER A 1 88 ? -14.260 3.632 2.317 1.00 92.44 88 SER A C 1
ATOM 658 O O . SER A 1 88 ? -13.238 4.043 1.760 1.00 92.44 88 SER A O 1
ATOM 660 N N . PRO A 1 89 ? -14.523 2.315 2.431 1.00 90.50 89 PRO A N 1
ATOM 661 C CA . PRO A 1 89 ? -13.695 1.288 1.794 1.00 90.50 89 PRO A CA 1
ATOM 662 C C . PRO A 1 89 ? -13.478 1.540 0.296 1.00 90.50 89 PRO A C 1
ATOM 664 O O . PRO A 1 89 ? -12.361 1.395 -0.195 1.00 90.50 89 PRO A O 1
ATOM 667 N N . GLN A 1 90 ? -14.511 2.018 -0.406 1.00 90.06 90 GLN A N 1
ATOM 668 C CA . GLN A 1 90 ? -14.413 2.392 -1.817 1.00 90.06 90 GLN A CA 1
ATOM 669 C C . GLN A 1 90 ? -13.394 3.511 -2.053 1.00 90.06 90 GLN A C 1
ATOM 671 O O . GLN A 1 90 ? -12.487 3.343 -2.857 1.00 90.06 90 GLN A O 1
ATOM 676 N N . ALA A 1 91 ? -13.478 4.617 -1.307 1.00 91.81 91 ALA A N 1
ATOM 677 C CA . ALA A 1 91 ? -12.552 5.737 -1.476 1.00 91.81 91 ALA A CA 1
ATOM 678 C C . ALA A 1 91 ? -11.091 5.324 -1.215 1.00 91.81 91 ALA A C 1
ATOM 680 O O . ALA A 1 91 ? -10.167 5.809 -1.864 1.00 91.81 91 ALA A O 1
ATOM 681 N N . VAL A 1 92 ? -10.876 4.396 -0.281 1.00 92.31 92 VAL A N 1
ATOM 682 C CA . VAL A 1 92 ? -9.557 3.825 0.015 1.00 92.31 92 VAL A CA 1
ATOM 683 C C . VAL A 1 92 ? -9.055 2.942 -1.126 1.00 92.31 92 VAL A C 1
ATOM 685 O O . VAL A 1 92 ? -7.887 3.056 -1.501 1.00 92.31 92 VAL A O 1
ATOM 688 N N . ALA A 1 93 ? -9.914 2.097 -1.701 1.00 90.00 93 ALA A N 1
ATOM 689 C CA . ALA A 1 93 ? -9.584 1.301 -2.882 1.00 90.00 93 ALA A CA 1
ATOM 690 C C . ALA A 1 93 ? -9.217 2.198 -4.078 1.00 90.00 93 ALA A C 1
ATOM 692 O O . ALA A 1 93 ? -8.169 1.993 -4.693 1.00 90.00 93 ALA A O 1
ATOM 693 N N . ASP A 1 94 ? -10.004 3.247 -4.329 1.00 89.06 94 ASP A N 1
ATOM 694 C CA . ASP A 1 94 ? -9.760 4.215 -5.401 1.00 89.06 94 ASP A CA 1
ATOM 695 C C . ASP A 1 94 ? -8.412 4.933 -5.211 1.00 89.06 94 ASP A C 1
ATOM 697 O O . ASP A 1 94 ? -7.621 5.050 -6.148 1.00 89.06 94 ASP A O 1
ATOM 701 N N . MET A 1 95 ? -8.094 5.367 -3.984 1.00 90.31 95 MET A N 1
ATOM 702 C CA . MET A 1 95 ? -6.807 6.003 -3.676 1.00 90.31 95 MET A CA 1
ATOM 703 C C . MET A 1 95 ? -5.619 5.052 -3.852 1.00 90.31 95 MET A C 1
ATOM 705 O O . MET A 1 95 ? -4.577 5.465 -4.364 1.00 90.31 95 MET A O 1
ATOM 709 N N . LEU A 1 96 ? -5.749 3.789 -3.432 1.00 88.44 96 LEU A N 1
ATOM 710 C CA . LEU A 1 96 ? -4.710 2.773 -3.625 1.00 88.44 96 LEU A CA 1
ATOM 711 C C . LEU A 1 96 ? -4.444 2.531 -5.115 1.00 88.44 96 LEU A C 1
ATOM 713 O O . LEU A 1 96 ? -3.281 2.433 -5.515 1.00 88.44 96 LEU A O 1
ATOM 717 N N . HIS A 1 97 ? -5.507 2.485 -5.922 1.00 84.88 97 HIS A N 1
ATOM 718 C CA . HIS A 1 97 ? -5.413 2.350 -7.370 1.00 84.88 97 HIS A CA 1
ATOM 719 C C . HIS A 1 97 ? -4.735 3.575 -7.999 1.00 84.88 97 HIS A C 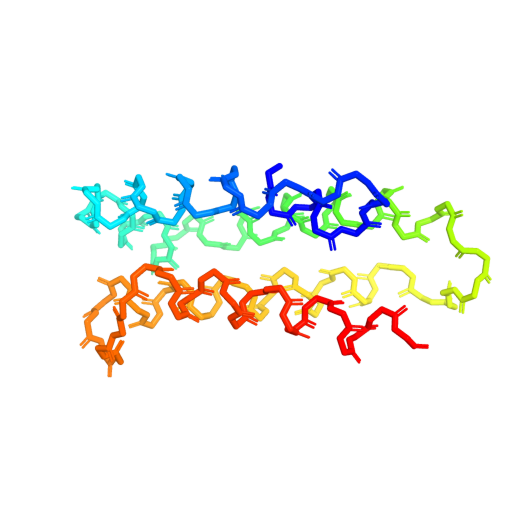1
ATOM 721 O O . HIS A 1 97 ? -3.746 3.437 -8.720 1.00 84.88 97 HIS A O 1
ATOM 727 N N . ALA A 1 98 ? -5.212 4.784 -7.688 1.00 83.62 98 ALA A N 1
ATOM 728 C CA . ALA A 1 98 ? -4.666 6.026 -8.230 1.00 83.62 98 ALA A CA 1
ATOM 729 C C . ALA A 1 98 ? -3.175 6.201 -7.893 1.00 83.62 98 ALA A C 1
ATOM 731 O O . ALA A 1 98 ? -2.381 6.564 -8.761 1.00 83.62 98 ALA A O 1
ATOM 732 N N . ALA A 1 99 ? -2.776 5.882 -6.657 1.00 81.38 99 ALA A N 1
ATOM 733 C CA . ALA A 1 99 ? -1.380 5.935 -6.232 1.00 81.38 99 ALA A CA 1
ATOM 734 C C . ALA A 1 99 ? -0.498 4.924 -6.983 1.00 81.38 99 ALA A C 1
ATOM 736 O O . ALA A 1 99 ? 0.642 5.240 -7.314 1.00 81.38 99 ALA A O 1
ATOM 737 N N . ALA A 1 100 ? -1.015 3.726 -7.274 1.00 77.88 100 ALA A N 1
ATOM 738 C CA . ALA A 1 100 ? -0.287 2.726 -8.049 1.00 77.88 100 ALA A CA 1
ATOM 739 C C . ALA A 1 100 ? -0.089 3.153 -9.512 1.00 77.88 100 ALA A C 1
ATOM 741 O O . ALA A 1 100 ? 0.993 2.952 -10.057 1.00 77.88 100 ALA A O 1
ATOM 742 N N . GLN A 1 101 ? -1.097 3.776 -10.130 1.00 74.88 101 GLN A N 1
ATOM 743 C CA . GLN A 1 101 ? -1.025 4.245 -11.518 1.00 74.88 101 GLN A CA 1
ATOM 744 C C . GLN A 1 101 ? -0.099 5.453 -11.681 1.00 74.88 101 GLN A C 1
ATOM 746 O O . GLN A 1 101 ? 0.751 5.449 -12.564 1.00 74.88 101 GLN A O 1
ATOM 751 N N . ALA A 1 102 ? -0.210 6.455 -10.802 1.00 69.06 102 ALA A N 1
ATOM 752 C CA . ALA A 1 102 ? 0.578 7.692 -10.882 1.00 69.06 102 ALA A CA 1
ATOM 753 C C . ALA A 1 102 ? 2.093 7.475 -10.741 1.00 69.06 102 ALA A C 1
ATOM 755 O O . ALA A 1 102 ? 2.891 8.327 -11.117 1.00 69.06 102 ALA A O 1
ATOM 756 N N . VAL A 1 103 ? 2.483 6.352 -10.145 1.00 65.12 103 VAL A N 1
ATOM 757 C CA . VAL A 1 103 ? 3.877 5.981 -9.894 1.00 65.12 103 VAL A CA 1
ATOM 758 C C . VAL A 1 103 ? 4.402 5.008 -10.959 1.00 65.12 103 VAL A C 1
ATOM 760 O O . VAL A 1 103 ? 5.610 4.850 -11.107 1.00 65.12 103 VAL A O 1
ATOM 763 N N . ALA A 1 104 ? 3.510 4.342 -11.694 1.00 57.91 104 ALA A N 1
ATOM 764 C CA . ALA A 1 104 ? 3.856 3.351 -12.709 1.00 57.91 104 ALA A CA 1
ATOM 765 C C . ALA A 1 104 ? 3.903 3.913 -14.147 1.00 57.91 104 ALA A C 1
ATOM 767 O O . ALA A 1 104 ? 4.160 3.136 -15.069 1.00 57.91 104 ALA A O 1
ATOM 768 N N . THR A 1 105 ? 3.636 5.213 -14.319 1.00 53.38 105 THR A N 1
ATOM 769 C CA . THR A 1 105 ? 3.882 6.025 -15.530 1.00 53.38 105 THR A CA 1
ATOM 770 C C . THR A 1 105 ? 5.280 6.617 -15.530 1.00 53.38 105 THR A C 1
ATOM 772 O O . THR A 1 105 ? 5.913 6.609 -16.605 1.00 53.38 105 THR A O 1
#

Sequence (105 aa):
MLADMLGPQHDDARLLAVVEHFWENRRVGNVLFAGPTRPLLAKTLAGLIEARLRTRPEVQNPGLLAAQLAGGQMGLLSTWLAGAAPASPQAVADMLHAAAQAVAT
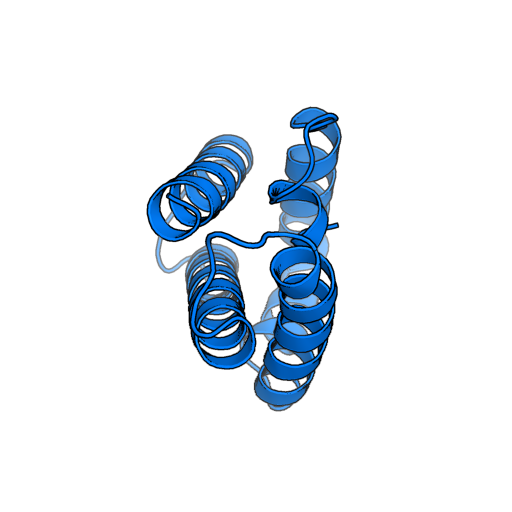
Foldseek 3Di:
DLLCLLDPPDDLVVLLVVLVVCLVVLVVNLCCLVHPVNVVQLVVQLVSNLVVCVVPPPDPCSNVLSSVLSVVLSVLSNCDSVVVDDDDSSVNSVVNSVSNVVSSD